Protein AF-K1QK23-F1 (afdb_monomer)

Mean predicted aligned error: 14.97 Å

Nearest PDB structures (foldseek):
  7u32-assembly1_F  TM=4.279E-01  e=5.522E+00  Visna/maedi virus EV1 KV1772

Radius of gyration: 27.77 Å; Cα contacts (8 Å, |Δi|>4): 168; chains: 1; bounding box: 33×87×58 Å

Foldseek 3Di:
DDDDDDDDDDDDDDDDDDDDDDDDDPDDPDDPPPPDDDPVRVVVVVVVVVQFVVQFWKFWWADPPPRDIDIDSRWGAPDPVDPFTWFFADPPPRDTIGGPDIHQQQQPPPRDSDDPDDPVSSVPDSDDPVDDDDLVRTRCSVVVRDDDD

Organism: Magallana gigas (NCBI:txid29159)

Structure (mmCIF, N/CA/C/O backbone):
data_AF-K1QK23-F1
#
_entry.id   AF-K1QK23-F1
#
loop_
_atom_site.group_PDB
_atom_site.id
_atom_site.type_symbol
_atom_site.label_atom_id
_atom_site.label_alt_id
_atom_site.label_comp_id
_atom_site.label_asym_id
_atom_site.label_entity_id
_atom_site.label_seq_id
_atom_site.pdbx_PDB_ins_code
_atom_site.Cartn_x
_atom_site.Cartn_y
_atom_site.Cartn_z
_atom_site.occupancy
_atom_site.B_iso_or_equiv
_atom_site.auth_seq_id
_atom_site.auth_comp_id
_atom_site.auth_asym_id
_atom_site.auth_atom_id
_atom_site.pdbx_PDB_model_num
ATOM 1 N N . MET A 1 1 ? 14.960 68.740 22.352 1.00 37.09 1 MET A N 1
ATOM 2 C CA . MET A 1 1 ? 13.756 69.337 21.740 1.00 37.09 1 MET A CA 1
ATOM 3 C C . MET A 1 1 ? 13.967 69.312 20.239 1.00 37.09 1 MET A C 1
ATOM 5 O O . MET A 1 1 ? 14.994 69.836 19.836 1.00 37.09 1 MET A O 1
ATOM 9 N N . THR A 1 2 ? 13.034 68.673 19.509 1.00 36.00 2 THR A N 1
ATOM 10 C CA . THR A 1 2 ? 12.756 68.770 18.048 1.00 36.00 2 THR A CA 1
ATOM 11 C 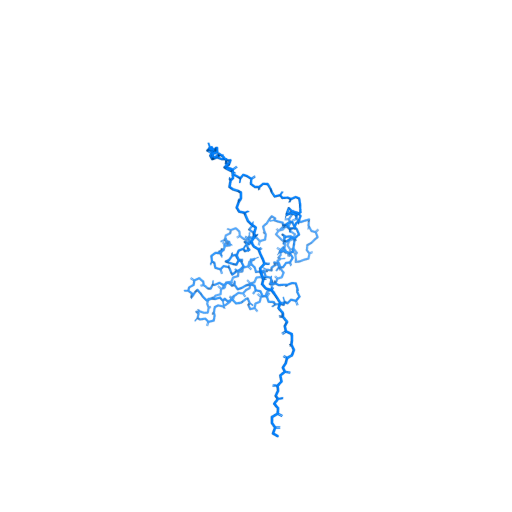C . THR A 1 2 ? 13.899 68.431 17.073 1.00 36.00 2 THR A C 1
ATOM 13 O O . THR A 1 2 ? 14.996 68.934 17.233 1.00 36.00 2 THR A O 1
ATOM 16 N N . SER A 1 3 ? 13.765 67.653 15.998 1.00 37.25 3 SER A N 1
ATOM 17 C CA . SER A 1 3 ? 12.686 66.868 15.382 1.00 37.25 3 SER A CA 1
ATOM 18 C C . SER A 1 3 ? 13.341 65.955 14.333 1.00 37.25 3 SER A C 1
ATOM 20 O O . SER A 1 3 ? 14.398 66.284 13.799 1.00 37.25 3 SER A O 1
ATOM 22 N N . ASN A 1 4 ? 12.702 64.826 14.044 1.00 37.12 4 ASN A N 1
ATOM 23 C CA . ASN A 1 4 ? 13.040 63.892 12.965 1.00 37.12 4 ASN A CA 1
ATOM 24 C C . ASN A 1 4 ? 12.646 64.503 11.615 1.00 37.12 4 ASN A C 1
ATOM 26 O O . ASN A 1 4 ? 11.569 65.080 11.604 1.00 37.12 4 ASN A O 1
ATOM 30 N N . GLU A 1 5 ? 13.380 64.257 10.518 1.00 37.97 5 GLU A N 1
ATOM 31 C CA . GLU A 1 5 ? 12.804 64.049 9.171 1.00 37.97 5 GLU A CA 1
ATOM 32 C C . GLU A 1 5 ? 13.710 63.144 8.311 1.00 37.97 5 GLU A C 1
ATOM 34 O O . GLU A 1 5 ? 14.930 63.297 8.250 1.00 37.97 5 GLU A O 1
ATOM 39 N N . THR A 1 6 ? 13.064 62.151 7.705 1.00 37.56 6 THR A N 1
ATOM 40 C CA . THR A 1 6 ? 13.560 61.095 6.814 1.00 37.56 6 THR A CA 1
ATOM 41 C C . THR A 1 6 ? 13.615 61.549 5.359 1.00 37.56 6 THR A C 1
ATOM 43 O O . THR A 1 6 ? 12.747 62.289 4.903 1.00 37.56 6 THR A O 1
ATOM 46 N N . ALA A 1 7 ? 14.610 61.036 4.636 1.00 35.47 7 ALA A N 1
ATOM 47 C CA . ALA A 1 7 ? 14.796 61.194 3.201 1.00 35.47 7 ALA A CA 1
ATOM 48 C C . ALA A 1 7 ? 14.022 60.149 2.374 1.00 35.47 7 ALA A C 1
ATOM 50 O O . ALA A 1 7 ? 13.690 59.074 2.874 1.00 35.47 7 ALA A O 1
ATOM 51 N N . ASP A 1 8 ? 13.877 60.497 1.091 1.00 36.53 8 ASP A N 1
ATOM 52 C CA . ASP A 1 8 ? 13.580 59.669 -0.086 1.00 36.53 8 ASP A CA 1
ATOM 53 C C . ASP A 1 8 ? 12.126 59.260 -0.344 1.00 36.53 8 ASP A C 1
ATOM 55 O O . ASP A 1 8 ? 11.431 58.755 0.525 1.00 36.53 8 ASP A O 1
ATOM 59 N N . SER A 1 9 ? 11.584 59.319 -1.560 1.00 41.22 9 SER A N 1
ATOM 60 C CA . SER A 1 9 ? 11.894 59.955 -2.853 1.00 41.22 9 SER A CA 1
ATOM 61 C C . SER A 1 9 ? 10.686 59.610 -3.772 1.00 41.22 9 SER A C 1
ATOM 63 O O . SER A 1 9 ? 9.920 58.699 -3.442 1.00 41.22 9 SER A O 1
ATOM 65 N N . PRO A 1 10 ? 10.455 60.316 -4.897 1.00 48.4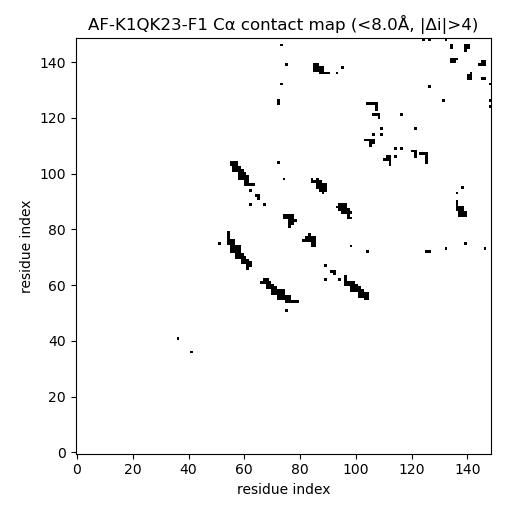1 10 PRO A N 1
ATOM 66 C CA . PRO A 1 10 ? 9.255 60.206 -5.747 1.00 48.41 10 PRO A CA 1
ATOM 67 C C . PRO A 1 10 ? 9.432 59.065 -6.790 1.00 48.41 10 PRO A C 1
ATOM 69 O O . PRO A 1 10 ? 10.483 58.439 -6.822 1.00 48.41 10 PRO A O 1
ATOM 72 N N . ILE A 1 11 ? 8.524 58.666 -7.693 1.00 35.69 11 ILE A N 1
ATOM 73 C CA . ILE A 1 11 ? 7.735 59.441 -8.662 1.00 35.69 11 ILE A CA 1
ATOM 74 C C . ILE A 1 11 ? 6.707 58.494 -9.325 1.00 35.69 11 ILE A C 1
ATOM 76 O O . ILE A 1 11 ? 7.021 57.359 -9.680 1.00 35.69 11 ILE A O 1
ATOM 80 N N . LEU A 1 12 ? 5.487 58.998 -9.499 1.00 40.12 12 LEU A N 1
ATOM 81 C CA . LEU A 1 12 ? 4.351 58.412 -10.216 1.00 40.12 12 LEU A CA 1
ATOM 82 C C . LEU A 1 12 ? 4.410 58.795 -11.714 1.00 40.12 12 LEU A C 1
ATOM 84 O O . LEU A 1 12 ? 5.014 59.809 -12.051 1.00 40.12 12 LEU A O 1
ATOM 88 N N . SER A 1 13 ? 3.641 58.082 -12.550 1.00 40.34 13 SER A N 1
ATOM 89 C CA . SER A 1 13 ? 3.152 58.476 -13.891 1.00 40.34 13 SER A CA 1
ATOM 90 C C . SER A 1 13 ? 3.940 57.946 -15.096 1.00 40.34 13 SER A C 1
ATOM 92 O O . SER A 1 13 ? 5.052 58.380 -15.375 1.00 40.34 13 SER A O 1
ATOM 94 N N . THR A 1 14 ? 3.303 57.135 -15.950 1.00 38.78 14 THR A N 1
ATOM 95 C CA . THR A 1 14 ? 2.521 57.642 -17.104 1.00 38.78 14 THR A CA 1
ATOM 96 C C . THR A 1 14 ? 1.901 56.480 -17.897 1.00 38.78 14 THR A C 1
ATOM 98 O O . THR A 1 14 ? 2.481 55.409 -18.047 1.00 38.78 14 THR A O 1
ATOM 101 N N . CYS A 1 15 ? 0.682 56.728 -18.367 1.00 42.75 15 CYS A N 1
ATOM 102 C CA . CYS A 1 15 ? -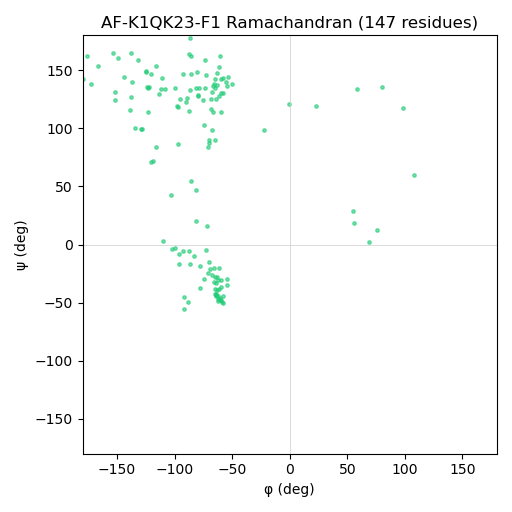0.207 55.903 -19.175 1.00 42.75 15 CYS A CA 1
ATOM 103 C C . CYS A 1 15 ? 0.390 55.467 -20.526 1.00 42.75 15 CYS A C 1
ATOM 105 O O . CYS A 1 15 ? 0.983 56.292 -21.215 1.00 42.75 15 CYS A O 1
ATOM 107 N N . LEU A 1 16 ? 0.098 54.238 -20.975 1.00 40.03 16 LEU A N 1
ATOM 108 C CA . LEU A 1 16 ? 0.204 53.845 -22.387 1.00 40.03 16 LEU A CA 1
ATOM 109 C C . LEU A 1 16 ? -1.044 53.066 -22.840 1.00 40.03 16 LEU A C 1
ATOM 111 O O . LEU A 1 16 ? -1.239 51.897 -22.526 1.00 40.03 16 LEU A O 1
ATOM 115 N N . SER A 1 17 ? -1.900 53.828 -23.523 1.00 39.41 17 SER A N 1
ATOM 116 C CA . SER A 1 17 ? -2.743 53.517 -24.688 1.00 39.41 17 SER A CA 1
ATOM 117 C C . SER A 1 17 ? -3.133 52.067 -25.009 1.00 39.41 17 SER A C 1
ATOM 119 O O . SER A 1 17 ? -2.318 51.240 -25.411 1.00 39.41 17 SER A O 1
ATOM 121 N N . VAL A 1 18 ? -4.453 51.872 -24.995 1.00 47.66 18 VAL A N 1
ATOM 122 C CA . VAL A 1 18 ? -5.236 50.819 -25.649 1.00 47.66 18 VAL A CA 1
ATOM 123 C C . VAL A 1 18 ? -4.999 50.824 -27.166 1.00 47.66 18 VAL A C 1
ATOM 125 O O . VAL A 1 18 ? -5.168 51.855 -27.812 1.00 47.66 18 VAL A O 1
ATOM 128 N N . ALA A 1 19 ? -4.707 49.655 -27.735 1.00 43.06 19 ALA A N 1
ATOM 129 C CA . ALA A 1 19 ? -4.966 49.347 -29.138 1.00 43.06 19 ALA A CA 1
ATOM 130 C C . ALA A 1 19 ? -5.721 48.013 -29.187 1.00 43.06 19 ALA A C 1
ATOM 132 O O . ALA A 1 19 ? -5.156 46.937 -29.011 1.00 43.06 19 ALA A O 1
ATOM 133 N N . PHE A 1 20 ? -7.034 48.140 -29.337 1.00 43.84 20 PHE A N 1
ATOM 134 C CA . PHE A 1 20 ? -7.996 47.078 -29.577 1.00 43.84 20 PHE A CA 1
ATOM 135 C C . PHE A 1 20 ? -8.044 46.887 -31.092 1.00 43.84 20 PHE A C 1
ATOM 137 O O . PHE A 1 20 ? -8.430 47.823 -31.789 1.00 43.84 20 PHE A O 1
ATOM 144 N N . LEU A 1 21 ? -7.623 45.734 -31.608 1.00 41.47 21 LEU A N 1
ATOM 145 C CA . LEU A 1 21 ? -8.006 45.305 -32.950 1.00 41.47 21 LEU A CA 1
ATOM 146 C C . LEU A 1 21 ? -8.314 43.811 -32.914 1.00 41.47 21 LEU A C 1
ATOM 148 O O . LEU A 1 21 ? -7.469 42.979 -32.584 1.00 41.47 21 LEU A O 1
ATOM 152 N N . ASP A 1 22 ? -9.583 43.547 -33.198 1.00 46.19 22 ASP A N 1
ATOM 153 C CA . ASP A 1 22 ? -10.255 42.265 -33.265 1.00 46.19 22 ASP A CA 1
ATOM 154 C C . ASP A 1 22 ? -9.553 41.284 -34.208 1.00 46.19 22 ASP A C 1
ATOM 156 O O . ASP A 1 22 ? -9.209 41.630 -35.340 1.00 46.19 22 ASP A O 1
ATOM 160 N N . LEU A 1 23 ? -9.424 4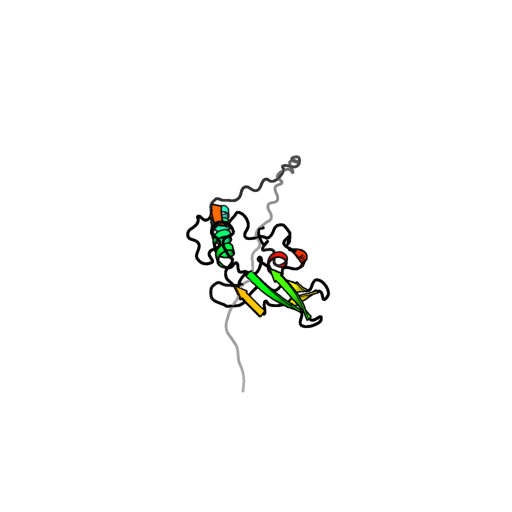0.026 -33.777 1.00 43.25 23 LEU A N 1
ATOM 161 C CA . LEU A 1 23 ? -9.287 38.917 -34.714 1.00 43.25 23 LEU A CA 1
ATOM 162 C C . LEU A 1 23 ? -10.318 37.834 -34.389 1.00 43.25 23 LEU A C 1
ATOM 164 O O . LEU A 1 23 ? -10.197 37.057 -33.444 1.00 43.25 23 LEU A O 1
ATOM 168 N N . GLU A 1 24 ? -11.372 37.917 -35.192 1.00 37.59 24 GLU A N 1
ATOM 169 C CA . GLU A 1 24 ? -12.448 36.988 -35.516 1.00 37.59 24 GLU A CA 1
ATOM 170 C C . GLU A 1 24 ? -12.413 35.606 -34.848 1.00 37.59 24 GLU A C 1
ATOM 172 O O . GLU A 1 24 ? -11.521 34.774 -35.031 1.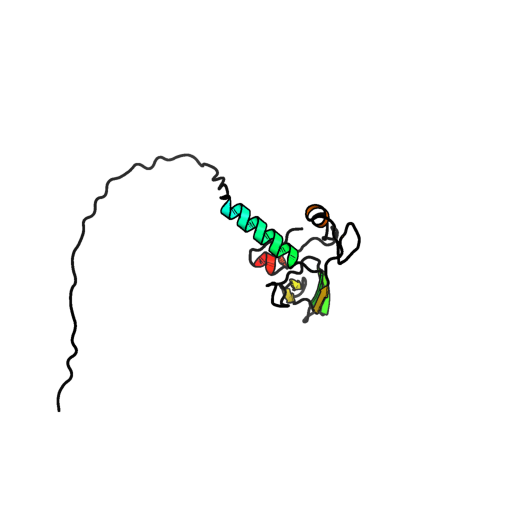00 37.59 24 GLU A O 1
ATOM 177 N N . THR A 1 25 ? -13.490 35.327 -34.116 1.00 46.53 25 THR A N 1
ATOM 178 C CA . THR A 1 25 ? -13.788 34.034 -33.508 1.00 46.53 25 THR A CA 1
ATOM 179 C C . THR A 1 25 ? -14.142 33.019 -34.600 1.00 46.53 25 THR A C 1
ATOM 181 O O . THR A 1 25 ? -15.306 32.846 -34.959 1.00 46.53 25 THR A O 1
ATOM 184 N N . VAL A 1 26 ? -13.149 32.307 -35.139 1.00 43.53 26 VAL A N 1
ATOM 185 C CA . VAL A 1 26 ? -13.419 31.147 -36.000 1.00 43.53 26 VAL A CA 1
ATOM 186 C C . VAL A 1 26 ? -13.871 29.986 -35.117 1.00 43.53 26 VAL A C 1
ATOM 188 O O . VAL A 1 26 ? -13.084 29.320 -34.445 1.00 43.53 26 VAL A O 1
ATOM 191 N N . HIS A 1 27 ? -15.181 29.753 -35.121 1.00 47.56 27 HIS A N 1
ATOM 192 C CA . HIS A 1 27 ? -15.838 28.622 -34.482 1.00 47.56 27 HIS A CA 1
ATOM 193 C C . HIS A 1 27 ? -15.400 27.318 -35.175 1.00 47.56 27 HIS A C 1
ATOM 195 O O . HIS A 1 27 ? -16.003 26.884 -36.158 1.00 47.56 27 HIS A O 1
ATOM 201 N N . THR A 1 28 ? -14.321 26.693 -34.695 1.00 40.38 28 THR A N 1
ATOM 202 C CA . THR A 1 28 ? -13.924 25.355 -35.145 1.00 40.38 28 THR A CA 1
ATOM 203 C C . THR A 1 28 ? -14.463 24.297 -34.192 1.00 40.38 28 THR A C 1
ATOM 205 O O . THR A 1 28 ? -14.306 24.339 -32.974 1.00 40.38 28 THR A O 1
ATOM 208 N N . LYS A 1 29 ? -15.188 23.364 -34.806 1.00 48.88 29 LYS A N 1
ATOM 209 C CA . LYS A 1 29 ? -15.819 22.187 -34.221 1.00 48.88 29 LYS A CA 1
ATOM 210 C C . LYS A 1 29 ? -14.809 21.404 -33.377 1.00 48.88 29 LYS A C 1
ATOM 212 O O . LYS A 1 29 ? -13.675 21.210 -33.798 1.00 48.88 29 LYS A O 1
ATOM 217 N N . SER A 1 30 ? -15.268 20.946 -32.214 1.00 52.31 30 SER A N 1
ATOM 218 C CA . SER A 1 30 ? -14.601 20.043 -31.269 1.00 52.31 30 SER A CA 1
ATOM 219 C C . SER A 1 30 ? -13.495 19.165 -31.883 1.00 52.31 30 SER A C 1
ATOM 221 O O . SER A 1 30 ? -13.775 18.105 -32.448 1.00 52.31 30 SER A O 1
ATOM 223 N N . MET A 1 31 ? -12.234 19.574 -31.726 1.00 41.91 31 MET A N 1
ATOM 224 C CA . MET A 1 31 ? -11.094 18.665 -31.834 1.00 41.91 31 MET A CA 1
ATOM 225 C C . MET A 1 31 ? -10.971 17.895 -30.514 1.00 41.91 31 MET A C 1
ATOM 227 O O . MET A 1 31 ? -10.915 18.533 -29.459 1.00 41.91 31 MET A O 1
ATOM 231 N N . PRO A 1 32 ? -10.897 16.552 -30.515 1.00 45.75 32 PRO A N 1
ATOM 232 C CA . PRO A 1 32 ? -10.456 15.846 -29.326 1.00 45.75 32 PRO A CA 1
ATOM 233 C C . PRO A 1 32 ? -8.985 16.211 -29.126 1.00 45.75 32 PRO A C 1
ATOM 235 O O . PRO A 1 32 ? -8.134 15.909 -29.963 1.00 45.75 32 PRO A O 1
ATOM 238 N N . LEU A 1 33 ? -8.690 16.926 -28.042 1.00 45.53 33 LEU A N 1
ATOM 239 C CA . LEU A 1 33 ? -7.329 17.284 -27.676 1.00 45.53 33 LEU A CA 1
ATOM 240 C C . LEU A 1 33 ? -6.604 16.013 -27.206 1.00 45.53 33 LEU A C 1
ATOM 242 O O . LEU A 1 33 ? -6.546 15.712 -26.015 1.00 45.53 33 LEU A O 1
ATOM 246 N N . CYS A 1 34 ? -6.064 15.241 -28.146 1.00 54.28 34 CYS A N 1
ATOM 247 C CA . CYS A 1 34 ? -5.053 14.236 -27.850 1.00 54.28 34 CYS A CA 1
ATOM 248 C C . CYS A 1 34 ? -3.775 14.991 -27.474 1.00 54.28 34 CYS A C 1
ATOM 250 O O . CYS A 1 34 ? -2.962 15.323 -28.332 1.00 54.28 34 CYS A O 1
ATOM 252 N N . VAL A 1 35 ? -3.630 15.343 -26.196 1.00 59.91 35 VAL A N 1
ATOM 253 C CA . VAL A 1 35 ? -2.387 15.929 -25.684 1.00 59.91 35 VAL A CA 1
ATOM 254 C C . VAL A 1 35 ? -1.312 14.846 -25.752 1.00 59.91 35 VAL A C 1
ATOM 256 O O . VAL A 1 35 ? -1.248 13.970 -24.888 1.00 59.91 35 VAL A O 1
ATOM 259 N N . GLU A 1 36 ? -0.481 14.872 -26.792 1.00 73.00 36 GLU A N 1
ATOM 260 C CA . GLU A 1 36 ? 0.704 14.025 -26.843 1.00 73.00 36 GLU A CA 1
ATOM 261 C C . GLU A 1 36 ? 1.713 14.493 -25.789 1.00 73.00 36 GLU A C 1
ATOM 263 O O . GLU A 1 36 ? 2.100 15.661 -25.729 1.00 73.00 36 GLU A O 1
ATOM 268 N N . LEU A 1 37 ? 2.130 13.571 -24.920 1.00 77.50 37 LEU A N 1
ATOM 269 C CA . LEU A 1 37 ? 3.155 13.849 -23.920 1.00 77.50 37 LEU A CA 1
ATOM 270 C C . LEU A 1 37 ? 4.498 14.107 -24.612 1.00 77.50 37 LEU A C 1
ATOM 272 O O . LEU A 1 37 ? 4.918 13.346 -25.482 1.00 77.50 37 LEU A O 1
ATOM 276 N N . THR A 1 38 ? 5.220 15.124 -24.157 1.00 86.38 38 THR A N 1
ATOM 277 C CA . THR A 1 38 ? 6.605 15.376 -24.572 1.00 86.38 38 THR A CA 1
ATOM 278 C C . THR A 1 38 ? 7.514 14.206 -24.180 1.00 86.38 38 THR A C 1
ATOM 280 O O . THR A 1 38 ? 7.289 13.539 -23.166 1.00 86.38 38 THR A O 1
ATOM 283 N N . GLU A 1 39 ? 8.603 13.987 -24.919 1.00 85.00 39 GLU A N 1
ATOM 284 C CA . GLU A 1 39 ? 9.614 12.971 -24.574 1.00 85.00 39 GLU A CA 1
ATOM 285 C C . GLU A 1 39 ? 10.156 13.137 -23.146 1.00 85.00 39 GLU A C 1
ATOM 287 O O . GLU A 1 39 ? 10.360 12.162 -22.420 1.00 85.00 39 GLU A O 1
ATOM 292 N N . ARG A 1 40 ? 10.284 14.384 -22.676 1.00 78.94 40 ARG A N 1
ATOM 293 C CA . ARG A 1 40 ? 10.660 14.688 -21.290 1.00 78.94 40 ARG A CA 1
ATOM 294 C C . ARG A 1 40 ? 9.612 14.204 -20.285 1.00 78.94 40 ARG A C 1
ATOM 296 O O . ARG A 1 40 ? 9.977 13.638 -19.255 1.00 78.94 40 ARG A O 1
ATOM 303 N N . GLN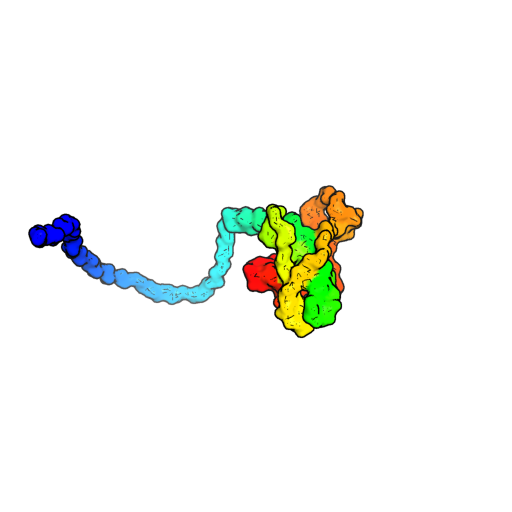 A 1 41 ? 8.324 14.404 -20.568 1.00 81.94 41 GLN A N 1
ATOM 304 C CA . GLN A 1 41 ? 7.233 13.895 -19.731 1.00 81.94 41 GLN A CA 1
ATOM 305 C C . GLN A 1 41 ? 7.203 12.363 -19.737 1.00 81.94 41 GLN A C 1
ATOM 307 O O . GLN A 1 41 ? 7.096 11.761 -18.668 1.00 81.94 41 GLN A O 1
ATOM 312 N N . LYS A 1 42 ? 7.384 11.723 -20.900 1.00 80.81 42 LYS A N 1
ATOM 313 C CA . LYS A 1 42 ? 7.477 10.258 -21.016 1.00 80.81 42 LYS A CA 1
ATOM 314 C C . LYS A 1 42 ? 8.632 9.703 -20.180 1.00 80.81 42 LYS A C 1
ATOM 316 O O . LYS A 1 42 ? 8.419 8.800 -19.371 1.00 80.81 42 LYS A O 1
ATOM 321 N N . HIS A 1 43 ? 9.828 10.280 -20.304 1.00 77.69 43 HIS A N 1
ATOM 322 C CA . HIS A 1 43 ? 10.993 9.893 -19.510 1.00 77.69 43 HIS A CA 1
ATOM 323 C C . HIS A 1 43 ? 10.746 10.075 -18.006 1.00 77.69 43 HIS A C 1
ATOM 325 O O . HIS A 1 43 ? 10.963 9.151 -17.222 1.00 77.69 43 HIS A O 1
ATOM 331 N N . HIS A 1 44 ? 10.220 11.231 -17.591 1.00 76.75 44 HIS A N 1
ATOM 332 C CA . HIS A 1 44 ? 9.890 11.493 -16.190 1.00 76.75 44 HIS A CA 1
ATOM 333 C C . HIS A 1 44 ? 8.899 10.459 -15.631 1.00 76.75 44 HIS A C 1
ATOM 335 O O . HIS A 1 44 ? 9.111 9.909 -14.549 1.00 76.75 44 HIS A O 1
ATOM 341 N N . MET A 1 45 ? 7.851 10.120 -16.388 1.00 74.81 45 MET A N 1
ATOM 342 C CA . MET A 1 45 ? 6.891 9.083 -16.003 1.00 74.81 45 MET A CA 1
ATOM 343 C C . MET A 1 45 ? 7.539 7.696 -15.899 1.00 74.81 45 MET A C 1
ATOM 345 O O . MET A 1 45 ? 7.234 6.952 -14.966 1.00 74.81 45 MET A O 1
ATOM 349 N N . GLN A 1 46 ? 8.457 7.341 -16.802 1.00 73.88 46 GLN A N 1
ATOM 350 C CA . GLN A 1 46 ? 9.210 6.082 -16.738 1.00 73.88 46 GLN A CA 1
ATOM 351 C C . GLN A 1 46 ? 10.110 6.012 -15.495 1.00 73.88 46 GLN A C 1
ATOM 353 O O . GLN A 1 46 ? 10.125 4.989 -14.802 1.00 73.88 46 GLN A O 1
ATOM 358 N N . VAL A 1 47 ? 10.813 7.100 -15.172 1.00 72.06 47 VAL A N 1
ATOM 359 C CA . VAL A 1 47 ? 11.652 7.207 -13.969 1.00 72.06 47 VAL A CA 1
ATOM 360 C C . VAL A 1 47 ? 10.797 7.080 -12.708 1.00 72.06 47 VAL A C 1
ATOM 362 O O . VAL A 1 47 ? 11.089 6.238 -11.857 1.00 72.06 47 VAL A O 1
ATOM 365 N N . MET A 1 48 ? 9.690 7.821 -12.620 1.00 71.44 48 MET A N 1
ATOM 366 C CA . MET A 1 48 ? 8.752 7.742 -11.494 1.00 71.44 48 MET A CA 1
ATOM 367 C C . MET A 1 48 ? 8.131 6.348 -11.350 1.00 71.44 48 MET A C 1
ATOM 369 O O . MET A 1 48 ? 7.984 5.838 -10.239 1.00 71.44 48 MET A O 1
ATOM 373 N N . LYS A 1 49 ? 7.815 5.674 -12.461 1.00 68.38 49 LYS A N 1
ATOM 374 C CA . LYS A 1 49 ? 7.325 4.288 -12.459 1.00 68.38 49 LYS A CA 1
ATOM 375 C C . LYS A 1 49 ? 8.363 3.329 -11.874 1.00 68.38 49 LYS A C 1
ATOM 377 O O . LYS A 1 49 ? 8.020 2.521 -11.011 1.00 68.38 49 LYS A O 1
ATOM 382 N N . LYS A 1 50 ? 9.629 3.432 -12.292 1.00 67.75 50 LYS A N 1
ATOM 383 C CA . LYS A 1 50 ? 10.737 2.625 -11.750 1.00 67.75 50 LYS A CA 1
ATOM 384 C C . LYS A 1 50 ? 10.957 2.901 -10.259 1.00 67.75 50 LYS A C 1
ATOM 386 O O . LYS A 1 50 ? 11.081 1.959 -9.477 1.00 67.75 50 LYS A O 1
ATOM 391 N N . TYR A 1 51 ? 10.942 4.172 -9.865 1.00 67.81 51 TYR A N 1
ATOM 392 C CA . TYR A 1 51 ? 11.051 4.600 -8.472 1.00 67.81 51 TYR A CA 1
ATOM 393 C C . TYR A 1 51 ? 9.932 3.993 -7.612 1.00 67.81 51 TYR A C 1
ATOM 395 O O . TYR A 1 51 ? 10.213 3.297 -6.636 1.00 67.81 51 TYR A O 1
ATOM 403 N N . ASN A 1 52 ? 8.673 4.116 -8.041 1.00 67.94 52 ASN A N 1
ATOM 404 C CA . ASN A 1 52 ? 7.514 3.543 -7.352 1.00 67.94 52 ASN A CA 1
ATOM 405 C C . ASN A 1 52 ? 7.585 2.014 -7.219 1.00 67.94 52 ASN A C 1
ATOM 407 O O . ASN A 1 52 ? 7.185 1.472 -6.189 1.00 67.94 52 ASN A O 1
ATOM 411 N N . MET A 1 53 ? 8.114 1.308 -8.223 1.00 66.12 53 MET A N 1
ATOM 412 C CA . MET A 1 53 ? 8.318 -0.143 -8.130 1.00 66.12 53 MET A CA 1
ATOM 413 C C . MET A 1 53 ? 9.338 -0.519 -7.050 1.00 66.12 53 MET A C 1
ATOM 415 O O . MET A 1 53 ? 9.122 -1.495 -6.336 1.00 66.12 53 MET A O 1
ATOM 419 N N . SER A 1 54 ? 10.414 0.258 -6.890 1.00 67.69 54 SER A N 1
ATOM 420 C CA . SER A 1 54 ? 11.439 -0.006 -5.864 1.00 67.69 54 SER A CA 1
ATOM 421 C C . SER A 1 54 ? 10.931 0.184 -4.428 1.00 67.69 54 SER A C 1
ATOM 423 O O . SER A 1 54 ? 11.421 -0.449 -3.492 1.00 67.69 54 SER A O 1
ATOM 425 N N . LEU A 1 55 ? 9.912 1.029 -4.256 1.00 83.06 55 LEU A N 1
ATOM 426 C CA . LEU A 1 55 ? 9.317 1.350 -2.960 1.00 83.06 55 LEU A CA 1
ATOM 427 C C . LEU A 1 55 ? 8.206 0.390 -2.530 1.00 83.06 55 LEU A C 1
ATOM 429 O O . LEU A 1 55 ? 7.700 0.503 -1.411 1.00 83.06 55 LEU A O 1
ATOM 433 N N . ARG A 1 56 ? 7.819 -0.540 -3.404 1.00 86.75 56 ARG A N 1
ATOM 434 C CA . ARG A 1 56 ? 6.712 -1.464 -3.180 1.00 86.75 56 ARG A CA 1
ATOM 435 C C . ARG A 1 56 ? 7.121 -2.623 -2.262 1.00 86.75 56 ARG A C 1
ATOM 437 O O . ARG A 1 56 ? 8.171 -3.237 -2.442 1.00 86.75 56 ARG A O 1
ATOM 444 N N . ARG A 1 57 ? 6.273 -2.939 -1.287 1.00 88.56 57 ARG A N 1
ATOM 445 C CA . ARG A 1 57 ? 6.441 -3.968 -0.251 1.00 88.56 57 ARG A CA 1
ATOM 446 C C . ARG A 1 57 ? 5.135 -4.737 -0.030 1.00 88.56 57 ARG A C 1
ATOM 448 O O . ARG A 1 57 ? 4.061 -4.293 -0.440 1.00 88.56 57 ARG A O 1
ATOM 455 N N . TYR A 1 58 ? 5.241 -5.883 0.636 1.00 89.25 58 TYR A N 1
ATOM 456 C CA . TYR A 1 58 ? 4.101 -6.584 1.221 1.00 89.25 58 TYR A CA 1
ATOM 457 C C . TYR A 1 58 ? 3.892 -6.070 2.646 1.00 89.25 58 TYR A C 1
ATOM 459 O O . TYR A 1 58 ? 4.844 -6.047 3.419 1.00 89.25 58 TYR A O 1
ATOM 467 N N . GLY A 1 59 ? 2.694 -5.609 2.987 1.00 92.88 59 GLY A N 1
ATOM 468 C CA . GLY A 1 59 ? 2.403 -5.007 4.290 1.00 92.88 59 GLY A CA 1
ATOM 469 C C . GLY A 1 59 ? 1.312 -5.750 5.045 1.00 92.88 59 GLY A C 1
ATOM 470 O O . GLY A 1 59 ? 0.370 -6.259 4.436 1.00 92.88 59 GLY A O 1
ATOM 471 N N . PHE A 1 60 ? 1.436 -5.761 6.369 1.00 94.81 60 PHE A N 1
ATOM 472 C CA . PHE A 1 60 ? 0.465 -6.304 7.314 1.00 94.81 60 PHE A CA 1
ATOM 473 C C . PHE A 1 60 ? -0.110 -5.158 8.141 1.00 94.81 60 PHE A C 1
ATOM 475 O O . PHE A 1 60 ? 0.638 -4.351 8.695 1.00 94.81 60 PHE A O 1
ATOM 482 N N . PHE A 1 61 ? -1.431 -5.091 8.229 1.00 97.50 61 PHE A N 1
ATOM 483 C CA . PHE A 1 61 ? -2.160 -3.985 8.834 1.00 97.50 61 PHE A CA 1
ATOM 484 C C . PHE A 1 61 ? -3.087 -4.482 9.935 1.00 97.50 61 PHE A C 1
ATOM 486 O O . PHE A 1 61 ? -3.628 -5.588 9.865 1.00 97.50 61 PHE A O 1
ATOM 493 N N . ARG A 1 62 ? -3.284 -3.629 10.940 1.00 98.06 62 ARG A N 1
ATOM 494 C CA . ARG A 1 62 ? -4.212 -3.848 12.046 1.00 98.06 62 ARG A CA 1
ATOM 495 C C . ARG A 1 62 ? -4.952 -2.551 12.323 1.00 98.06 62 ARG A C 1
ATOM 497 O O . ARG A 1 62 ? -4.323 -1.516 12.533 1.00 98.06 62 ARG A O 1
ATOM 504 N N . CYS A 1 63 ? -6.278 -2.600 12.338 1.00 98.31 63 CYS A N 1
ATOM 505 C CA . CYS A 1 63 ? -7.075 -1.439 12.710 1.00 98.31 63 CYS A CA 1
ATOM 506 C C . CYS A 1 63 ? -7.025 -1.237 14.232 1.00 98.31 63 CYS A C 1
ATOM 508 O O . CYS A 1 63 ? -7.422 -2.150 14.954 1.00 98.31 63 CYS A O 1
ATOM 510 N N . PRO A 1 64 ? -6.623 -0.060 14.742 1.00 97.19 64 PRO A N 1
ATOM 511 C CA . PRO A 1 64 ? -6.593 0.189 16.183 1.00 97.19 64 PRO A CA 1
ATOM 512 C C . PRO A 1 64 ? -7.993 0.277 16.811 1.00 97.19 64 PRO A C 1
ATOM 514 O O . PRO A 1 64 ? -8.125 0.080 18.010 1.00 97.19 64 PRO A O 1
ATOM 517 N N . SER A 1 65 ? -9.036 0.550 16.016 1.00 98.12 65 SER A N 1
ATOM 518 C CA . SER A 1 65 ? -10.412 0.701 16.511 1.00 98.12 65 SER A CA 1
ATOM 519 C C . SER A 1 65 ? -11.179 -0.625 16.571 1.00 98.12 65 SER A C 1
ATOM 521 O O . SER A 1 65 ? -11.762 -0.943 17.600 1.00 98.12 65 SER A O 1
ATOM 523 N N . CYS A 1 66 ? -11.173 -1.421 15.494 1.00 97.94 66 CYS A N 1
ATOM 524 C CA . CYS A 1 66 ? -11.942 -2.677 15.429 1.00 97.94 66 CYS A CA 1
ATOM 525 C C . CYS A 1 66 ? -11.088 -3.952 15.444 1.00 97.94 66 CYS A C 1
ATOM 527 O O . CYS A 1 66 ? -11.621 -5.045 15.266 1.00 97.94 66 CYS A O 1
ATOM 529 N N . ASN A 1 67 ? -9.766 -3.823 15.579 1.00 97.69 67 ASN A N 1
ATOM 530 C CA . ASN A 1 67 ? -8.803 -4.926 15.564 1.00 97.69 67 ASN A CA 1
ATOM 531 C C . ASN A 1 67 ? -8.858 -5.829 14.311 1.00 97.69 67 ASN A C 1
ATOM 533 O O . ASN A 1 67 ? -8.362 -6.954 14.316 1.00 97.69 67 ASN A O 1
ATOM 537 N N . ALA A 1 68 ? -9.458 -5.356 13.213 1.00 97.44 68 ALA A N 1
ATOM 538 C CA . ALA A 1 68 ? -9.436 -6.070 11.942 1.00 97.44 68 ALA A CA 1
ATOM 539 C C . ALA A 1 68 ? -8.006 -6.132 11.391 1.00 97.44 68 ALA A C 1
ATOM 541 O O . ALA A 1 68 ? -7.290 -5.129 11.420 1.00 97.44 68 ALA A O 1
ATOM 542 N N . HIS A 1 69 ? -7.630 -7.290 10.853 1.00 96.94 69 HIS A N 1
ATOM 543 C CA . HIS A 1 69 ? -6.326 -7.528 10.241 1.00 96.94 69 HIS A CA 1
ATOM 544 C C . HIS A 1 69 ? -6.478 -7.711 8.734 1.00 96.94 69 HIS A C 1
ATOM 546 O O . HIS A 1 69 ? -7.460 -8.295 8.270 1.00 96.94 69 HIS A O 1
ATOM 552 N N . TRP A 1 70 ? -5.516 -7.205 7.969 1.00 94.88 70 TRP A N 1
ATOM 553 C CA . TRP A 1 70 ? -5.434 -7.464 6.536 1.00 94.88 70 TRP A CA 1
ATOM 554 C C . TRP A 1 70 ? -4.000 -7.352 6.031 1.00 94.88 70 TRP A C 1
ATOM 556 O O . TRP A 1 70 ? -3.115 -6.802 6.687 1.00 94.88 70 TRP A O 1
ATOM 566 N N . GLU A 1 71 ? -3.791 -7.880 4.833 1.00 92.88 71 GLU A N 1
ATOM 567 C CA . GLU A 1 71 ? -2.499 -7.910 4.162 1.00 92.88 71 GLU A CA 1
ATOM 568 C C . GLU A 1 71 ? -2.618 -7.258 2.788 1.00 92.88 71 GLU A C 1
ATOM 570 O O . GLU A 1 71 ? -3.682 -7.293 2.164 1.00 92.88 71 GLU A O 1
ATOM 575 N N . SER A 1 72 ? -1.536 -6.643 2.310 1.00 89.81 72 SER A N 1
ATOM 576 C CA . SER A 1 72 ? -1.552 -5.927 1.038 1.00 89.81 72 SER A CA 1
ATOM 577 C C . SER A 1 72 ? -0.189 -5.898 0.357 1.00 89.81 72 SER A C 1
ATOM 5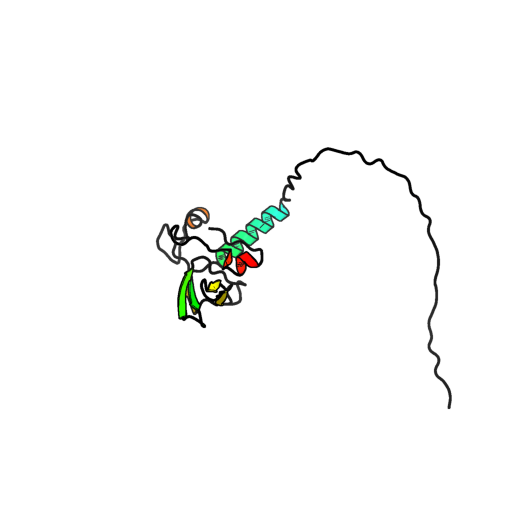79 O O . SER A 1 72 ? 0.784 -5.356 0.885 1.00 89.81 72 SER A O 1
ATOM 581 N N . SER A 1 73 ? -0.148 -6.376 -0.887 1.00 87.44 73 SER A N 1
ATOM 582 C CA . SER A 1 73 ? 0.990 -6.206 -1.799 1.00 87.44 73 SER A CA 1
ATOM 583 C C . SER A 1 73 ? 1.123 -4.776 -2.343 1.00 87.44 73 SER A C 1
ATOM 585 O O . SER A 1 73 ? 2.067 -4.484 -3.077 1.00 87.44 73 SER A O 1
ATOM 587 N N . HIS A 1 74 ? 0.184 -3.880 -2.026 1.00 89.50 74 HIS A N 1
ATOM 588 C CA . HIS A 1 74 ? 0.166 -2.480 -2.459 1.00 89.50 74 HIS A CA 1
ATOM 589 C C . HIS A 1 74 ? 0.606 -1.548 -1.327 1.00 89.50 74 HIS A C 1
ATOM 591 O O . HIS A 1 74 ? 0.004 -0.502 -1.080 1.00 89.50 74 HIS A O 1
ATOM 597 N N . THR A 1 75 ? 1.655 -1.951 -0.616 1.00 91.88 75 THR A N 1
ATOM 598 C CA . THR A 1 75 ? 2.256 -1.155 0.452 1.00 91.88 75 THR A CA 1
ATOM 599 C C . THR A 1 75 ? 3.463 -0.434 -0.126 1.00 91.88 75 THR A C 1
ATOM 601 O O . THR A 1 75 ? 4.378 -1.072 -0.635 1.00 91.88 75 THR A O 1
ATOM 604 N N . TYR A 1 76 ? 3.461 0.895 -0.104 1.00 91.56 76 TYR A N 1
ATOM 605 C CA . TYR A 1 76 ? 4.511 1.709 -0.718 1.00 91.56 76 TYR A CA 1
ATOM 606 C C . TYR A 1 76 ? 5.128 2.621 0.327 1.00 91.56 76 TYR A C 1
ATOM 608 O O . TYR A 1 76 ? 4.398 3.254 1.095 1.00 91.56 76 TYR A O 1
ATOM 616 N N . LYS A 1 77 ? 6.460 2.702 0.340 1.00 92.69 77 LYS A N 1
ATOM 617 C CA . LYS A 1 77 ? 7.157 3.743 1.099 1.00 92.69 77 LYS A CA 1
ATOM 618 C C . LYS A 1 77 ? 6.805 5.119 0.536 1.00 92.69 77 LYS A C 1
ATOM 620 O O . LYS A 1 77 ? 6.624 5.256 -0.673 1.00 92.69 77 LYS A O 1
ATOM 625 N N . LYS A 1 78 ? 6.765 6.133 1.397 1.00 89.88 78 LYS A N 1
ATOM 626 C CA . LYS A 1 78 ? 6.617 7.537 0.988 1.00 89.88 78 LYS A CA 1
ATOM 627 C C . LYS A 1 78 ? 7.910 8.093 0.381 1.00 89.88 78 LYS A C 1
ATOM 629 O O . LYS A 1 78 ? 7.864 8.950 -0.493 1.00 89.88 78 LYS A O 1
ATOM 634 N N . SER A 1 79 ? 9.063 7.584 0.822 1.00 86.25 79 SER A N 1
ATOM 635 C CA . SER A 1 79 ? 10.397 7.970 0.347 1.00 86.25 79 SER A CA 1
ATOM 636 C C . SER A 1 79 ? 11.371 6.789 0.429 1.00 86.25 79 SER A C 1
ATOM 638 O O . SER A 1 79 ? 11.137 5.834 1.168 1.00 86.25 79 SER A O 1
ATOM 640 N N . GLN A 1 80 ? 1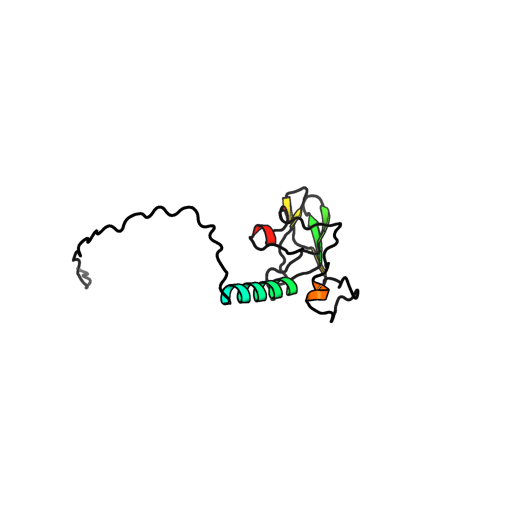2.479 6.834 -0.314 1.00 82.50 80 GLN A N 1
ATOM 641 C CA . GLN A 1 80 ? 13.547 5.829 -0.212 1.00 82.50 80 GLN A CA 1
ATOM 642 C C . GLN A 1 80 ? 14.257 5.850 1.146 1.00 82.50 80 GLN A C 1
ATOM 644 O O . GLN A 1 80 ? 14.652 4.792 1.638 1.00 82.50 80 GLN A O 1
ATOM 649 N N . ASN A 1 81 ? 14.364 7.031 1.756 1.00 80.88 81 ASN A N 1
ATOM 650 C CA . ASN A 1 81 ? 15.231 7.271 2.912 1.00 80.88 81 ASN A CA 1
ATOM 651 C C . ASN A 1 81 ? 14.509 7.163 4.259 1.00 80.88 81 ASN A C 1
ATOM 653 O O . ASN A 1 81 ? 15.150 7.203 5.301 1.00 80.88 81 ASN A O 1
ATOM 657 N N . VAL A 1 82 ? 13.180 7.042 4.245 1.00 81.75 82 VAL A N 1
ATOM 658 C CA . VAL A 1 82 ? 12.361 6.992 5.458 1.00 81.75 82 VAL A CA 1
ATOM 659 C C . VAL A 1 82 ? 11.563 5.699 5.452 1.00 81.75 82 VAL A C 1
ATOM 661 O O . VAL A 1 82 ? 10.979 5.317 4.435 1.00 81.75 82 VAL A O 1
ATOM 664 N N . GLU A 1 83 ? 11.514 5.020 6.594 1.00 86.81 83 GLU A N 1
ATOM 665 C CA . GLU A 1 83 ? 10.677 3.836 6.791 1.00 86.81 83 GLU A CA 1
ATOM 666 C C . GLU A 1 83 ? 9.225 4.213 7.118 1.00 86.81 83 GLU A C 1
ATOM 668 O O . GLU A 1 83 ? 8.597 3.700 8.036 1.00 86.81 83 GLU A O 1
ATOM 673 N N . GLU A 1 84 ? 8.682 5.138 6.332 1.00 93.31 84 GLU A N 1
ATOM 674 C CA . GLU A 1 84 ? 7.302 5.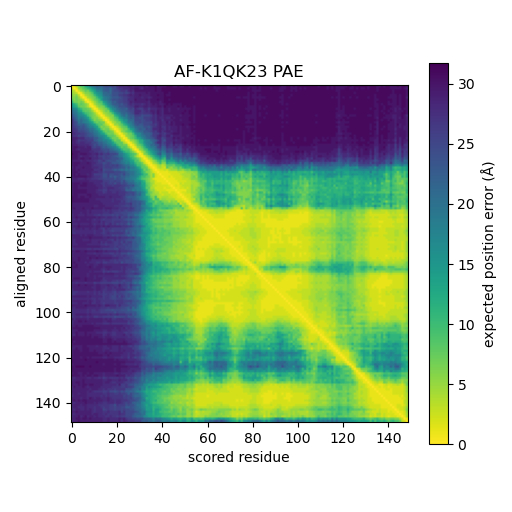580 6.436 1.00 93.31 84 GLU A CA 1
ATOM 675 C C . GLU A 1 84 ? 6.530 5.122 5.199 1.00 93.31 84 GLU A C 1
ATOM 677 O O . GLU A 1 84 ? 6.987 5.276 4.062 1.00 93.31 84 GLU A O 1
ATOM 682 N N . TYR A 1 85 ? 5.343 4.562 5.414 1.00 94.81 85 TYR A N 1
ATOM 683 C CA . TYR A 1 85 ? 4.526 3.962 4.364 1.00 94.81 85 TYR A CA 1
ATOM 684 C C . TYR A 1 85 ? 3.206 4.710 4.191 1.00 94.81 85 TYR A C 1
ATOM 686 O O . TYR A 1 85 ? 2.686 5.342 5.112 1.00 94.81 85 TYR A O 1
ATOM 694 N N . HIS A 1 86 ? 2.636 4.635 2.990 1.00 95.12 86 HIS A N 1
ATOM 695 C CA . HIS A 1 86 ? 1.270 5.097 2.771 1.00 95.12 86 HIS A CA 1
ATOM 696 C C . HIS A 1 86 ? 0.280 4.239 3.567 1.00 95.12 86 HIS A C 1
ATOM 698 O O . HIS A 1 86 ? 0.347 3.008 3.540 1.00 95.12 86 HIS A O 1
ATOM 704 N N . LYS A 1 87 ? -0.660 4.905 4.241 1.00 97.00 87 LYS A N 1
ATOM 705 C CA . LYS A 1 87 ? -1.702 4.259 5.042 1.00 97.00 87 LYS A CA 1
ATOM 706 C C . LYS A 1 87 ? -2.765 3.605 4.159 1.00 97.00 87 LYS A C 1
ATOM 708 O O . LYS A 1 87 ? -2.951 3.972 2.992 1.00 97.00 87 LYS A O 1
ATOM 713 N N . GLN A 1 88 ? -3.477 2.651 4.745 1.00 97.38 88 GLN A N 1
ATOM 714 C CA . GLN A 1 88 ? -4.688 2.073 4.169 1.00 97.38 88 GLN A CA 1
ATOM 715 C C . GLN A 1 88 ? -5.842 2.211 5.155 1.00 97.38 88 GLN A C 1
ATOM 717 O O . GLN A 1 88 ? -5.674 1.959 6.348 1.00 97.38 88 GLN A O 1
ATOM 722 N N . ASP A 1 89 ? -7.005 2.611 4.661 1.00 97.94 89 ASP A N 1
ATOM 723 C CA . ASP A 1 89 ? -8.195 2.748 5.485 1.00 97.94 89 ASP A CA 1
ATOM 724 C C . ASP A 1 89 ? -8.763 1.374 5.836 1.00 97.94 89 ASP A C 1
ATOM 726 O O . ASP A 1 89 ? -8.925 0.495 4.984 1.00 97.94 89 ASP A O 1
ATOM 730 N N . CYS A 1 90 ? -9.111 1.187 7.107 1.00 97.50 90 CYS A N 1
ATOM 731 C CA . CYS A 1 90 ? -9.879 0.020 7.511 1.00 97.50 90 CYS A CA 1
ATOM 732 C C . CYS A 1 90 ? -11.235 0.022 6.789 1.00 97.50 90 CYS A C 1
ATOM 734 O O . CYS A 1 90 ? -11.991 0.982 6.909 1.00 97.50 90 CYS A O 1
ATOM 736 N N . LYS A 1 91 ? -11.595 -1.086 6.129 1.00 96.00 91 LYS A N 1
ATOM 737 C CA . LYS A 1 91 ? -12.877 -1.226 5.410 1.00 96.00 91 LYS A CA 1
ATOM 738 C C . LYS A 1 91 ? -14.115 -0.943 6.277 1.00 96.00 91 LYS A C 1
ATOM 740 O O . LYS A 1 91 ? -15.141 -0.555 5.740 1.00 96.00 91 LYS A O 1
ATOM 745 N N . LYS A 1 92 ? -14.037 -1.194 7.590 1.00 97.00 92 LYS A N 1
ATOM 746 C CA . LYS A 1 92 ? -15.153 -0.997 8.531 1.00 97.00 92 LYS A CA 1
ATOM 747 C C . LYS A 1 92 ? -15.150 0.396 9.161 1.00 97.00 92 LYS A C 1
ATOM 749 O O . LYS A 1 92 ? -16.197 1.013 9.269 1.00 97.00 92 LYS A O 1
ATOM 754 N N . CYS A 1 93 ? -13.982 0.863 9.604 1.00 97.81 93 CYS A N 1
ATOM 755 C CA . CYS A 1 93 ? -13.873 2.093 10.395 1.00 97.81 93 CYS A CA 1
ATOM 756 C C . CYS A 1 93 ? -13.528 3.334 9.564 1.00 97.81 93 CYS A C 1
ATOM 758 O O . CYS A 1 93 ? -13.654 4.437 10.074 1.00 97.81 93 CYS A O 1
ATOM 760 N N . HIS A 1 94 ? -13.028 3.167 8.335 1.00 96.75 94 HIS A N 1
ATOM 761 C CA . HIS A 1 94 ? -12.513 4.245 7.480 1.00 96.75 94 HIS A CA 1
ATOM 762 C C . HIS A 1 94 ? -11.406 5.103 8.124 1.00 96.75 94 HIS A C 1
ATOM 764 O O . HIS A 1 94 ? -11.227 6.270 7.789 1.00 96.75 94 HIS A O 1
ATOM 770 N N . ILE A 1 95 ? -10.635 4.506 9.040 1.00 97.44 95 ILE A N 1
ATOM 771 C CA . ILE A 1 95 ? -9.471 5.130 9.680 1.00 97.44 95 ILE A CA 1
ATOM 772 C C . ILE A 1 95 ? -8.197 4.645 8.990 1.00 97.44 95 ILE A C 1
ATOM 774 O O . ILE A 1 95 ? -8.022 3.436 8.794 1.00 97.44 95 ILE A O 1
ATOM 778 N N . GLY A 1 96 ? -7.292 5.580 8.691 1.00 97.69 96 GLY A N 1
ATOM 779 C CA . GLY A 1 96 ? -5.999 5.302 8.072 1.00 97.69 96 GLY A CA 1
ATOM 780 C C . GLY A 1 96 ? -5.068 4.539 9.007 1.00 97.69 96 GLY A C 1
ATOM 781 O O . GLY A 1 96 ? -4.648 5.052 10.042 1.00 97.69 96 GLY A O 1
ATOM 782 N N . CYS A 1 97 ? -4.716 3.320 8.617 1.00 97.94 97 CYS A N 1
ATOM 783 C CA . CYS A 1 97 ? -3.856 2.426 9.378 1.00 97.94 97 CYS A CA 1
ATOM 784 C C . CYS A 1 97 ? -2.485 2.311 8.708 1.00 97.94 97 CYS A C 1
ATOM 786 O O . CYS A 1 97 ? -2.381 2.121 7.492 1.00 97.94 97 CYS A O 1
ATOM 788 N N . GLU A 1 98 ? -1.432 2.423 9.511 1.00 97.06 98 GLU A N 1
ATOM 789 C CA . GLU A 1 98 ? -0.061 2.139 9.088 1.00 97.06 98 GLU A CA 1
ATOM 790 C C . GLU A 1 98 ? 0.193 0.625 9.126 1.00 97.06 98 GLU A C 1
ATOM 792 O O . GLU A 1 98 ? -0.414 -0.082 9.941 1.00 97.06 98 GLU A O 1
ATOM 797 N N . PRO A 1 99 ? 1.056 0.095 8.243 1.00 97.00 99 PRO A N 1
ATOM 798 C CA . PRO A 1 99 ? 1.455 -1.297 8.343 1.00 97.00 99 PRO A CA 1
ATOM 799 C C . PRO A 1 99 ? 2.292 -1.494 9.612 1.00 97.00 99 PRO A C 1
ATOM 801 O O . PRO A 1 99 ? 3.249 -0.762 9.847 1.00 97.00 99 PRO A O 1
ATOM 804 N N . TYR A 1 100 ? 1.967 -2.507 10.413 1.00 96.50 100 TYR A N 1
ATOM 805 C CA . TYR A 1 100 ? 2.750 -2.853 11.608 1.00 96.50 100 TYR A CA 1
ATOM 806 C C . TYR A 1 100 ? 3.917 -3.796 11.289 1.00 96.50 100 TYR A C 1
ATOM 808 O O . TYR A 1 100 ? 4.827 -3.963 12.096 1.00 96.50 100 TYR A O 1
ATOM 816 N N . ARG A 1 101 ? 3.881 -4.448 10.123 1.00 95.25 101 ARG A N 1
ATOM 817 C CA . ARG A 1 101 ? 4.970 -5.267 9.587 1.00 95.25 101 ARG A CA 1
ATOM 818 C C . ARG A 1 101 ? 5.018 -5.094 8.077 1.00 95.25 101 ARG A C 1
ATOM 820 O O . ARG A 1 101 ? 3.978 -4.993 7.426 1.00 95.25 101 ARG A O 1
ATOM 827 N N . VAL A 1 102 ? 6.223 -5.093 7.523 1.00 92.81 102 VAL A N 1
ATOM 828 C CA . VAL A 1 102 ? 6.475 -4.962 6.086 1.00 92.81 102 VAL A CA 1
ATOM 829 C C . VAL A 1 102 ? 7.555 -5.942 5.650 1.00 92.81 102 VAL A C 1
ATOM 831 O O . VAL A 1 102 ? 8.555 -6.136 6.334 1.00 92.81 102 VAL A O 1
ATOM 834 N N . GLU A 1 103 ? 7.366 -6.555 4.490 1.00 89.44 103 GLU A N 1
ATOM 835 C CA . GLU A 1 103 ? 8.283 -7.528 3.906 1.00 89.44 103 GLU A CA 1
ATOM 836 C C . GLU A 1 103 ? 8.568 -7.194 2.438 1.00 89.44 103 GLU A C 1
ATOM 838 O O . GLU A 1 103 ? 7.820 -6.472 1.767 1.00 89.44 103 GLU A O 1
ATOM 843 N N . ARG A 1 104 ? 9.688 -7.705 1.911 1.00 84.50 104 ARG A N 1
ATOM 844 C CA . ARG A 1 104 ? 9.929 -7.673 0.463 1.00 84.50 104 ARG A CA 1
ATOM 845 C C . ARG A 1 104 ? 8.886 -8.544 -0.235 1.00 84.50 104 ARG A C 1
ATOM 847 O O . ARG A 1 104 ? 8.529 -9.606 0.266 1.00 84.50 104 ARG A O 1
ATOM 854 N N . LEU A 1 105 ? 8.427 -8.095 -1.400 1.00 81.44 105 LEU A N 1
ATOM 855 C CA . LEU A 1 105 ? 7.574 -8.918 -2.250 1.00 81.44 105 LEU A CA 1
ATOM 856 C C . LEU A 1 105 ? 8.341 -10.162 -2.702 1.00 81.44 105 LEU A C 1
ATOM 858 O O . LEU A 1 105 ? 9.505 -10.073 -3.091 1.00 81.44 105 LEU A O 1
ATOM 862 N N . ILE A 1 106 ? 7.666 -11.305 -2.670 1.00 78.12 106 ILE A N 1
ATOM 863 C CA . ILE A 1 106 ? 8.174 -12.545 -3.248 1.00 78.12 106 ILE A CA 1
ATOM 864 C C . ILE A 1 106 ? 7.903 -12.513 -4.754 1.00 78.12 106 ILE A C 1
ATOM 866 O O . ILE A 1 106 ? 6.815 -12.121 -5.188 1.00 78.12 106 ILE A O 1
ATOM 870 N N . CYS A 1 107 ? 8.900 -12.885 -5.557 1.00 75.06 107 CYS A N 1
ATOM 871 C CA . CYS A 1 107 ? 8.728 -13.054 -6.994 1.00 75.06 107 CYS A CA 1
ATOM 872 C C . CYS A 1 107 ? 7.742 -14.187 -7.282 1.00 75.06 107 CYS A C 1
ATOM 874 O O . CYS A 1 107 ? 7.957 -15.314 -6.850 1.00 75.06 107 CYS A O 1
ATOM 876 N N . SER A 1 108 ? 6.688 -13.906 -8.048 1.00 71.69 108 SER A N 1
ATOM 877 C CA . SER A 1 108 ? 5.696 -14.912 -8.445 1.00 71.69 108 SER A CA 1
ATOM 878 C C . SER A 1 108 ? 6.236 -15.944 -9.442 1.00 71.69 108 SER A C 1
ATOM 880 O O . SER A 1 108 ? 5.608 -16.979 -9.627 1.00 71.69 108 SER A O 1
ATOM 882 N N . ILE A 1 109 ? 7.381 -15.671 -10.078 1.00 74.12 109 ILE A N 1
ATOM 883 C CA . ILE A 1 109 ? 8.010 -16.567 -11.056 1.00 74.12 109 ILE A CA 1
ATOM 884 C C . ILE A 1 109 ? 9.013 -17.499 -10.376 1.00 74.12 109 ILE A C 1
ATOM 886 O O . ILE A 1 109 ? 8.900 -18.711 -10.499 1.00 74.12 109 ILE A O 1
ATOM 890 N N . CYS A 1 110 ? 9.988 -16.950 -9.645 1.00 80.12 110 CYS A N 1
ATOM 891 C CA . CYS A 1 110 ? 11.055 -17.756 -9.042 1.00 80.12 110 CYS A CA 1
ATOM 892 C C . CYS A 1 110 ? 10.877 -18.024 -7.541 1.00 80.12 110 CYS A C 1
ATOM 894 O O . CYS A 1 110 ? 11.718 -18.684 -6.940 1.00 80.12 110 CYS A O 1
ATOM 896 N N . GLY A 1 111 ? 9.848 -17.465 -6.899 1.00 74.50 111 GLY A N 1
ATOM 897 C CA . GLY A 1 111 ? 9.595 -17.652 -5.466 1.00 74.50 111 GLY A CA 1
ATOM 898 C C . GLY A 1 111 ? 10.611 -16.983 -4.530 1.00 74.50 111 GLY A C 1
ATOM 899 O O . GLY A 1 111 ? 10.486 -17.103 -3.314 1.00 74.50 111 GLY A O 1
ATOM 900 N N . SER A 1 112 ? 11.604 -16.257 -5.056 1.00 77.00 112 SER A N 1
ATOM 901 C CA . SER A 1 112 ? 12.644 -15.603 -4.250 1.00 77.00 112 SER A CA 1
ATOM 902 C C . SER A 1 112 ? 12.292 -14.156 -3.882 1.00 77.00 112 SER A C 1
ATOM 904 O O . SER A 1 112 ? 11.674 -13.424 -4.662 1.00 77.00 112 SER A O 1
ATOM 906 N N . ARG A 1 113 ? 12.741 -13.724 -2.693 1.00 70.38 113 ARG A N 1
ATOM 907 C CA . ARG A 1 113 ? 12.753 -12.315 -2.240 1.00 70.38 113 ARG A CA 1
ATOM 908 C C . ARG A 1 113 ? 13.910 -11.507 -2.856 1.00 70.38 113 ARG A C 1
ATOM 910 O O . ARG A 1 113 ? 13.859 -10.276 -2.869 1.00 70.38 113 ARG A O 1
ATOM 917 N N . GLU A 1 114 ? 14.928 -12.193 -3.371 1.00 74.88 114 GLU A N 1
ATOM 918 C CA . GLU A 1 114 ? 16.096 -11.652 -4.079 1.00 74.88 114 GLU A CA 1
ATOM 919 C C . GLU A 1 114 ? 16.112 -12.223 -5.505 1.00 74.88 114 GLU A C 1
ATOM 921 O O . GLU A 1 114 ? 16.867 -13.128 -5.844 1.00 74.88 114 GLU A O 1
ATOM 926 N N . CYS A 1 115 ? 15.176 -11.755 -6.333 1.00 70.69 115 CYS A N 1
ATOM 927 C CA . CYS A 1 115 ? 15.005 -12.216 -7.715 1.00 70.69 115 CYS A CA 1
ATOM 928 C C . CYS A 1 115 ? 15.907 -11.430 -8.678 1.00 70.69 115 CYS A C 1
ATOM 930 O O . CYS A 1 115 ? 15.909 -10.198 -8.678 1.00 70.69 115 CYS A O 1
ATOM 932 N N . THR A 1 116 ? 16.608 -12.156 -9.550 1.00 71.81 116 THR A N 1
ATOM 933 C CA . THR A 1 116 ? 17.376 -11.626 -10.692 1.00 71.81 116 THR A CA 1
ATOM 934 C C . THR A 1 116 ? 16.567 -11.578 -11.993 1.00 71.81 116 THR A C 1
ATOM 936 O O . THR A 1 116 ? 17.035 -11.025 -12.983 1.00 71.81 116 THR A O 1
ATOM 939 N N . CYS A 1 117 ? 15.341 -12.109 -11.980 1.00 73.94 117 CYS A N 1
ATOM 940 C CA . CYS A 1 117 ? 14.388 -12.083 -13.091 1.00 73.94 117 CYS A CA 1
ATOM 941 C C . CYS A 1 117 ? 14.171 -10.650 -13.597 1.00 73.94 117 CYS A C 1
ATOM 943 O O . CYS A 1 117 ? 14.170 -9.700 -12.812 1.00 73.94 117 CYS A O 1
ATOM 945 N N . THR A 1 118 ? 13.992 -10.485 -14.900 1.00 71.06 118 THR A N 1
ATOM 946 C CA . THR A 1 118 ? 13.907 -9.204 -15.607 1.00 71.06 118 THR A CA 1
ATOM 947 C C . THR A 1 118 ? 12.733 -8.335 -15.134 1.00 71.06 118 THR A C 1
ATOM 949 O O . THR A 1 118 ? 11.794 -8.780 -14.469 1.00 71.06 118 THR A O 1
ATOM 952 N N . ALA A 1 119 ? 12.779 -7.033 -15.439 1.00 65.81 119 ALA A N 1
ATOM 953 C CA . ALA A 1 119 ? 11.746 -6.094 -14.995 1.00 65.81 119 ALA A CA 1
ATOM 954 C C . ALA A 1 119 ? 10.349 -6.411 -15.559 1.00 65.81 119 ALA A C 1
ATOM 956 O O . ALA A 1 119 ? 9.356 -6.129 -14.883 1.00 65.81 119 ALA A O 1
ATOM 957 N N . ASP A 1 120 ? 10.279 -6.996 -16.754 1.00 61.34 120 ASP A N 1
ATOM 958 C CA . ASP A 1 120 ? 9.021 -7.385 -17.390 1.00 61.34 120 ASP A CA 1
ATOM 959 C C . ASP A 1 120 ? 8.462 -8.680 -16.788 1.00 61.34 120 ASP A C 1
ATOM 961 O O . ASP A 1 120 ? 7.270 -8.745 -16.492 1.00 61.34 120 ASP A O 1
ATOM 965 N N . GLU A 1 121 ? 9.325 -9.640 -16.447 1.00 61.62 121 GLU A N 1
ATOM 966 C CA . GLU A 1 121 ? 8.963 -10.852 -15.698 1.00 61.62 121 GLU A CA 1
ATOM 967 C C . GLU A 1 121 ? 8.382 -10.513 -14.315 1.00 61.62 121 GLU A C 1
ATOM 969 O O . GLU A 1 121 ? 7.304 -10.977 -13.944 1.00 61.62 121 GLU A O 1
ATOM 974 N N . ARG A 1 122 ? 9.022 -9.607 -13.564 1.00 61.62 122 ARG A N 1
ATOM 975 C CA . ARG A 1 122 ? 8.520 -9.167 -12.245 1.00 61.62 122 ARG A CA 1
ATOM 976 C C . ARG A 1 122 ? 7.201 -8.391 -12.316 1.00 61.62 122 ARG A C 1
ATOM 978 O O . ARG A 1 122 ? 6.503 -8.267 -11.311 1.00 61.62 122 ARG A O 1
ATOM 985 N N . ARG A 1 123 ? 6.841 -7.834 -13.477 1.00 56.12 123 ARG A N 1
ATOM 986 C CA . ARG A 1 123 ? 5.583 -7.091 -13.651 1.00 56.12 123 ARG A CA 1
ATOM 987 C C . ARG A 1 123 ? 4.368 -8.032 -13.637 1.00 56.12 123 ARG A C 1
ATOM 989 O O . ARG A 1 123 ? 3.281 -7.608 -13.258 1.00 56.12 123 ARG A O 1
ATOM 996 N N . ALA A 1 124 ? 4.549 -9.310 -13.968 1.00 52.47 124 ALA A N 1
ATOM 997 C CA . ALA A 1 124 ? 3.478 -10.272 -14.208 1.00 52.47 124 ALA A CA 1
ATOM 998 C C . ALA A 1 124 ? 2.936 -10.979 -12.943 1.00 52.47 124 ALA A C 1
ATOM 1000 O O . ALA A 1 124 ? 2.802 -12.198 -12.945 1.00 52.47 124 ALA A O 1
ATOM 1001 N N . ARG A 1 125 ? 2.497 -10.217 -11.923 1.00 56.12 125 ARG A N 1
ATOM 1002 C CA . ARG A 1 125 ? 1.647 -10.646 -10.770 1.00 56.12 125 ARG A CA 1
ATOM 1003 C C . ARG A 1 125 ? 2.316 -10.749 -9.388 1.00 56.12 125 ARG A C 1
ATOM 1005 O O . ARG A 1 125 ? 2.154 -11.737 -8.682 1.00 56.12 125 ARG A O 1
ATOM 1012 N N . HIS A 1 126 ? 2.858 -9.642 -8.879 1.00 59.91 126 HIS A N 1
ATOM 1013 C CA . HIS A 1 126 ? 2.948 -9.429 -7.415 1.00 59.91 126 HIS A CA 1
ATOM 1014 C C . HIS A 1 126 ? 1.580 -9.125 -6.757 1.00 59.91 126 HIS A C 1
ATOM 1016 O O . HIS A 1 126 ? 1.505 -8.596 -5.647 1.00 59.91 126 HIS A O 1
ATOM 1022 N N . ASN A 1 127 ? 0.492 -9.410 -7.469 1.00 60.38 127 ASN A N 1
ATOM 1023 C CA . ASN A 1 127 ? -0.882 -9.153 -7.090 1.00 60.38 127 ASN A CA 1
ATOM 1024 C C . ASN A 1 127 ? -1.627 -10.467 -7.125 1.00 60.38 127 ASN A C 1
ATOM 1026 O O . ASN A 1 127 ? -1.763 -11.063 -8.189 1.00 60.38 127 ASN A O 1
ATOM 1030 N N . ASP A 1 128 ? -2.056 -10.918 -5.950 1.00 63.41 128 ASP A N 1
ATOM 1031 C CA . ASP A 1 128 ? -3.012 -12.009 -5.849 1.00 63.41 128 ASP A CA 1
ATOM 1032 C C . ASP A 1 128 ? -4.290 -11.558 -6.578 1.00 63.41 128 ASP A C 1
ATOM 1034 O O . ASP A 1 128 ? -4.920 -10.590 -6.137 1.00 63.41 128 ASP A O 1
ATOM 1038 N N . PRO A 1 129 ? -4.666 -12.192 -7.706 1.00 64.94 129 PRO A N 1
ATOM 1039 C CA . PRO A 1 129 ? -5.852 -11.801 -8.464 1.00 64.94 129 PRO A CA 1
ATOM 1040 C C . PRO A 1 129 ? -7.138 -11.943 -7.637 1.00 64.94 129 PRO A C 1
ATOM 1042 O O . PRO A 1 129 ? -8.123 -11.268 -7.925 1.00 64.94 129 PRO A O 1
ATOM 1045 N N . ASN A 1 130 ? -7.116 -12.749 -6.571 1.00 67.81 130 ASN A N 1
ATOM 1046 C CA . ASN A 1 130 ? -8.238 -12.914 -5.649 1.00 67.81 130 ASN A CA 1
ATOM 1047 C C . ASN A 1 130 ? -8.295 -11.820 -4.571 1.00 67.81 130 ASN A C 1
ATOM 1049 O O . ASN A 1 130 ? -9.288 -11.710 -3.851 1.00 67.81 130 ASN A O 1
ATOM 1053 N N . LYS A 1 131 ? -7.255 -10.986 -4.455 1.00 73.50 131 LYS A N 1
ATOM 1054 C CA . LYS A 1 131 ? -7.200 -9.828 -3.552 1.00 73.50 131 LYS A CA 1
ATOM 1055 C C . LYS A 1 131 ? -6.972 -8.550 -4.366 1.00 73.50 131 LYS A C 1
ATOM 1057 O O . LYS A 1 131 ? -5.887 -7.961 -4.304 1.00 73.50 131 LYS A O 1
ATOM 1062 N N . PRO A 1 132 ? -7.988 -8.105 -5.132 1.00 77.62 132 PRO A N 1
ATOM 1063 C CA . PRO A 1 132 ? -7.871 -6.912 -5.955 1.00 77.62 132 PRO A CA 1
ATOM 1064 C C . PRO A 1 132 ? -7.553 -5.686 -5.097 1.00 77.62 132 PRO A C 1
ATOM 1066 O O . PRO A 1 132 ? -8.056 -5.520 -3.981 1.00 77.62 132 PRO A O 1
ATOM 1069 N N . HIS A 1 133 ? -6.709 -4.808 -5.638 1.00 86.75 133 HIS A N 1
ATOM 1070 C CA . HIS A 1 133 ? -6.369 -3.555 -4.982 1.00 86.75 133 HIS A CA 1
ATOM 1071 C C . HIS A 1 133 ? -7.615 -2.694 -4.762 1.00 86.75 133 HIS A C 1
ATOM 1073 O O . HIS A 1 133 ? -8.367 -2.419 -5.694 1.00 86.75 133 HIS A O 1
ATOM 1079 N N . ARG A 1 134 ? -7.790 -2.202 -3.535 1.00 90.88 134 ARG A N 1
ATOM 1080 C CA . ARG A 1 134 ? -8.830 -1.235 -3.177 1.00 90.88 134 ARG A CA 1
ATOM 1081 C C . ARG A 1 134 ? -8.248 0.172 -3.187 1.00 90.88 134 ARG A C 1
ATOM 1083 O O . ARG A 1 134 ? -7.762 0.657 -2.165 1.00 90.88 134 ARG A O 1
ATOM 1090 N N . SER A 1 135 ? -8.243 0.799 -4.365 1.00 91.56 135 SER A N 1
ATOM 1091 C CA . SER A 1 135 ? -7.714 2.158 -4.566 1.00 91.56 135 SER A CA 1
ATOM 1092 C C . SER A 1 135 ? -8.444 3.201 -3.720 1.00 91.56 135 SER A C 1
ATOM 1094 O O . SER A 1 135 ? -7.822 4.156 -3.264 1.00 91.56 135 SER A O 1
ATOM 1096 N N . ASP A 1 136 ? -9.725 2.969 -3.439 1.00 93.38 136 ASP A N 1
ATOM 1097 C CA . ASP A 1 136 ? -10.579 3.782 -2.575 1.00 93.38 136 ASP A CA 1
ATOM 1098 C C . ASP A 1 136 ? -10.132 3.794 -1.106 1.00 93.38 136 ASP A C 1
ATOM 1100 O O . ASP A 1 136 ? -10.344 4.783 -0.413 1.00 93.38 136 ASP A O 1
ATOM 1104 N N . LEU A 1 137 ? -9.463 2.736 -0.639 1.00 95.38 137 LEU A N 1
ATOM 1105 C CA . LEU A 1 137 ? -8.932 2.641 0.726 1.00 95.38 137 LEU A CA 1
ATOM 1106 C C . LEU A 1 137 ? -7.431 2.956 0.796 1.00 95.38 137 LEU A C 1
ATOM 1108 O O . LEU A 1 137 ? -6.844 2.953 1.874 1.00 95.38 137 LEU A O 1
ATOM 1112 N N . CYS A 1 138 ? -6.770 3.206 -0.334 1.00 95.25 138 CYS A N 1
ATOM 1113 C CA . CYS A 1 138 ? -5.328 3.418 -0.387 1.00 95.25 138 CYS A CA 1
ATOM 1114 C C . CYS A 1 138 ? -4.993 4.909 -0.394 1.00 95.25 138 CYS A C 1
ATOM 1116 O O . CYS A 1 138 ? -5.303 5.618 -1.351 1.00 95.25 138 CYS A O 1
ATOM 1118 N N . HIS A 1 139 ? -4.269 5.388 0.622 1.00 95.38 139 HIS A N 1
ATOM 1119 C CA . HIS A 1 139 ? -3.919 6.811 0.707 1.00 95.38 139 HIS A CA 1
ATOM 1120 C C . HIS A 1 139 ? -3.021 7.255 -0.449 1.00 95.38 139 HIS A C 1
ATOM 1122 O O . HIS A 1 139 ? -3.178 8.364 -0.938 1.00 95.38 139 HIS A O 1
ATOM 1128 N N . LYS A 1 140 ? -2.144 6.379 -0.961 1.00 92.69 140 LYS A N 1
ATOM 1129 C CA . LYS A 1 140 ? -1.326 6.685 -2.147 1.00 92.69 140 LYS A CA 1
ATOM 1130 C C . LYS A 1 140 ? -2.197 6.981 -3.376 1.00 92.69 140 LYS A C 1
ATOM 1132 O O . LYS A 1 140 ? -1.987 7.988 -4.050 1.00 92.69 140 LYS A O 1
ATOM 1137 N N . CYS A 1 141 ? -3.189 6.127 -3.638 1.00 92.50 141 CYS A N 1
ATOM 1138 C CA . CYS A 1 141 ? -4.130 6.301 -4.746 1.00 92.50 141 CYS A CA 1
ATOM 1139 C C . CYS A 1 141 ? -4.984 7.558 -4.565 1.00 92.50 141 CYS A C 1
ATOM 1141 O O . CYS A 1 141 ? -5.120 8.338 -5.504 1.00 92.50 141 CYS A O 1
ATOM 1143 N N . ARG A 1 142 ? -5.496 7.789 -3.350 1.00 92.06 142 ARG A N 1
ATOM 1144 C CA . ARG A 1 142 ? -6.286 8.982 -3.012 1.00 92.06 142 ARG A CA 1
ATOM 1145 C C . ARG A 1 142 ? -5.492 10.285 -3.151 1.00 92.06 142 ARG A C 1
ATOM 1147 O O . ARG A 1 142 ? -6.077 11.309 -3.470 1.00 92.06 142 ARG A O 1
ATOM 1154 N N . SER A 1 143 ? -4.170 10.246 -2.985 1.00 90.00 143 SER A N 1
ATOM 1155 C CA . SER A 1 143 ? -3.266 11.377 -3.242 1.00 90.00 143 SER A CA 1
ATOM 1156 C C . SER A 1 143 ? -2.887 11.547 -4.724 1.00 90.00 143 SER A C 1
ATOM 1158 O O . SER A 1 143 ? -1.850 12.135 -5.021 1.00 90.00 143 SER A O 1
ATOM 1160 N N . GLY A 1 144 ? -3.659 10.990 -5.664 1.00 86.94 144 GLY A N 1
ATOM 1161 C CA . GLY A 1 144 ? -3.432 11.160 -7.105 1.00 86.94 144 GLY A CA 1
ATOM 1162 C C . GLY A 1 144 ? -2.273 10.340 -7.676 1.00 86.94 144 GLY A C 1
ATOM 1163 O O . GLY A 1 144 ? -1.864 10.566 -8.810 1.00 86.94 144 GLY A O 1
ATOM 1164 N N . ASN A 1 145 ? -1.744 9.374 -6.918 1.00 85.31 145 ASN A N 1
ATOM 1165 C CA . ASN A 1 145 ? -0.657 8.498 -7.350 1.00 85.31 145 ASN A CA 1
ATOM 1166 C C . ASN A 1 145 ? -1.148 7.043 -7.413 1.00 85.31 145 ASN A C 1
ATOM 1168 O O . ASN A 1 145 ? -0.922 6.288 -6.462 1.00 85.31 145 ASN A O 1
ATOM 1172 N N . PRO A 1 146 ? -1.794 6.600 -8.506 1.00 84.44 146 PRO A N 1
ATOM 1173 C CA . PRO A 1 146 ? -2.366 5.262 -8.593 1.00 84.44 146 PRO A CA 1
ATOM 1174 C C . PRO A 1 146 ? -1.339 4.155 -8.324 1.00 84.44 146 PRO A C 1
ATOM 1176 O O . PRO A 1 146 ? -0.172 4.225 -8.724 1.00 84.44 146 PRO A O 1
ATOM 1179 N N . CYS A 1 147 ? -1.761 3.121 -7.606 1.00 82.69 147 CYS A N 1
ATOM 1180 C CA . CYS A 1 147 ? -1.038 1.861 -7.537 1.00 82.69 147 CYS A CA 1
ATOM 1181 C C . CYS A 1 147 ? -1.361 1.067 -8.804 1.00 82.69 147 CYS A C 1
ATOM 1183 O O . CYS A 1 147 ? -2.529 0.900 -9.143 1.00 82.69 147 CYS A O 1
ATOM 1185 N N . HIS A 1 148 ? -0.338 0.586 -9.506 1.00 69.06 148 HIS A N 1
ATOM 1186 C CA . HIS A 1 148 ? -0.544 -0.272 -10.669 1.00 69.06 148 HIS A CA 1
ATOM 1187 C C . HIS A 1 148 ? -0.577 -1.740 -10.227 1.00 69.06 148 HIS A C 1
ATOM 1189 O O . HIS A 1 148 ? 0.358 -2.212 -9.567 1.00 69.06 148 HIS A O 1
ATOM 1195 N N . GLY A 1 149 ? -1.692 -2.395 -10.563 1.00 56.62 149 GLY A N 1
ATOM 1196 C CA . GLY A 1 149 ? -1.959 -3.824 -10.412 1.00 56.62 149 GLY A CA 1
ATOM 1197 C C . GLY A 1 149 ? -1.288 -4.645 -11.503 1.00 56.62 149 GLY A C 1
ATOM 1198 O O . GLY A 1 149 ? -1.333 -4.174 -12.656 1.00 56.62 149 GLY A O 1
#

pLDDT: mean 73.66, std 20.55, range [35.47, 98.31]

Secondary structure (DSSP, 8-state):
-----------------------------------PPPHHHHHHHHHHHHHHHHTEEEEEEE-TTT--EEEEEEEEBS-SSS--B--EE-TTT--EE-EEEEEPPPPTTT--SS----HHHHHS-SS-TTS---GGGBHHHHTT-PPP-

InterPro domains:
  IPR026775 Zygote arrest protein 1 [PTHR31054] (56-143)
  IPR027377 ZAR1/RTP1-5-like, 3CxxC-type zinc finger [PF13695] (57-144)
  IPR027377 ZAR1/RTP1-5-like, 3CxxC-type zinc finger [SM01328] (56-144)

Solvent-accessible surface area (backbone atoms only — not comparable to full-atom values): 9840 Å² total; per-residue (Å²): 132,90,81,89,87,86,82,88,82,89,85,85,90,84,90,82,81,90,82,88,76,89,80,80,87,76,87,72,78,90,71,84,83,79,79,77,75,50,72,68,54,50,50,52,51,52,52,51,51,54,54,55,59,74,37,45,22,28,26,35,36,53,33,91,86,78,66,50,72,52,77,39,61,85,26,34,43,76,45,96,89,45,103,44,59,48,32,38,34,36,94,87,77,69,47,75,28,55,60,82,45,77,42,74,51,54,36,74,85,80,68,32,70,81,66,85,70,51,78,70,65,63,64,74,47,66,52,58,84,90,61,67,84,59,53,92,36,27,48,46,29,71,70,76,46,72,80,87,127

Sequence (149 aa):
MTSNETADSPILSTCLSVAFLDLETVHTKSMPLCVELTERQKHHMQVMKKYNMSLRRYGFFRCPSCNAHWESSHTYKKSQNVEEYHKQDCKKCHIGCEPYRVERLICSICGSRECTCTADERRARHNDPNKPHRSDLCHKCRSGNPCHG